Protein AF-A0A094IP51-F1 (afdb_monomer_lite)

Secondary structure (DSSP, 8-state):
-HHHHHHHHHHHHHHHHHHHSHHHHHH---HHHHHHHTHHHHHHHHHHHTT-TT--EEEEETTTTEEEEE-SS-EEEEEEE---SEEE--TT-SEEEEEPPPPEETTEEPPPPEEEEE-HHHHHHHHHHHHHHHH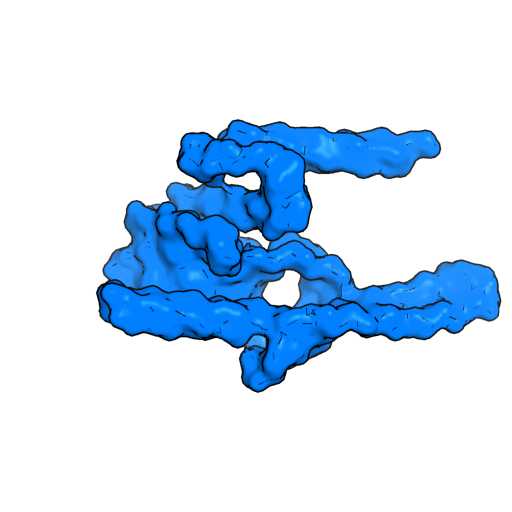----EEEEEE-SS-EE-S--SSEEEHHHHHHHHHHTT--

pLDDT: mean 82.93, std 12.87, range [47.53, 95.69]

Foldseek 3Di:
DVVVCVVVVVLVVLLVCLCVFPVCVPPVDDSVCCVVVVVSQVSVLVRLQVPQPQWPDWDQDPVLCWIFTDGPPATATEHEDAADAEWADDLPDQKIWHWHDWDDDDPDTDDIDIDIDGDSQVSSVVVQVVCCVPPVHHHDAAYEHAYPYHYPDDDPRYDYSVVVSVVSNVVVVD

Structure (mmCIF, N/CA/C/O backbone):
data_AF-A0A094IP51-F1
#
_entry.id   AF-A0A094IP51-F1
#
loop_
_atom_site.group_PDB
_atom_site.id
_atom_site.type_symbol
_atom_site.label_atom_id
_atom_site.label_alt_id
_atom_site.label_comp_id
_atom_site.label_asym_id
_atom_site.label_entity_id
_atom_site.label_seq_id
_atom_site.pdbx_PDB_ins_code
_atom_site.Cartn_x
_atom_site.Cartn_y
_atom_site.Cartn_z
_atom_site.occupancy
_atom_site.B_iso_or_equiv
_atom_site.auth_seq_id
_atom_site.auth_comp_id
_atom_site.auth_asym_id
_atom_site.auth_atom_id
_atom_site.pdbx_PDB_model_num
ATOM 1 N N . MET A 1 1 ? 6.555 15.535 -30.579 1.00 48.97 1 MET A N 1
ATOM 2 C CA . MET A 1 1 ? 5.715 16.584 -29.960 1.00 48.97 1 MET A CA 1
ATOM 3 C C . MET A 1 1 ? 4.466 16.009 -29.280 1.00 48.97 1 MET A C 1
ATOM 5 O O . MET A 1 1 ? 4.300 16.243 -28.094 1.00 48.97 1 MET A O 1
ATOM 9 N N . LEU A 1 2 ? 3.668 15.162 -29.951 1.00 51.09 2 LEU A N 1
ATOM 10 C CA . LEU A 1 2 ? 2.493 14.479 -29.363 1.00 51.09 2 LEU A CA 1
ATOM 11 C C . LEU A 1 2 ? 2.781 13.654 -28.090 1.00 51.09 2 LEU A C 1
ATOM 13 O O . LEU A 1 2 ? 1.987 13.678 -27.159 1.00 51.09 2 LEU A O 1
ATOM 17 N N . GLY A 1 3 ? 3.932 12.974 -28.017 1.00 52.97 3 GLY A N 1
ATOM 18 C CA . GLY A 1 3 ? 4.291 12.133 -26.864 1.00 52.97 3 GLY A CA 1
ATOM 19 C C . GLY A 1 3 ? 4.634 12.886 -25.568 1.00 52.97 3 GLY A C 1
ATOM 20 O O . GLY A 1 3 ? 4.520 12.319 -24.491 1.00 52.97 3 GLY A O 1
ATOM 21 N N . LEU A 1 4 ? 5.058 14.152 -25.652 1.00 53.00 4 LEU A N 1
ATOM 22 C CA . LEU A 1 4 ? 5.331 14.980 -24.467 1.00 53.00 4 LEU A CA 1
ATOM 23 C C . LEU A 1 4 ? 4.028 15.553 -23.902 1.00 53.00 4 LEU A C 1
ATOM 25 O O . LEU A 1 4 ? 3.812 15.500 -22.696 1.00 53.00 4 LEU A O 1
ATOM 29 N N . LEU A 1 5 ? 3.125 16.010 -24.775 1.00 58.72 5 LEU A N 1
ATOM 30 C CA . LEU A 1 5 ? 1.788 16.480 -24.400 1.00 58.72 5 LEU A CA 1
ATOM 31 C C . LEU A 1 5 ? 0.958 15.396 -23.703 1.00 58.72 5 LEU A C 1
ATOM 33 O O . LEU A 1 5 ? 0.283 15.689 -22.723 1.00 58.72 5 LEU A O 1
ATOM 37 N N . THR A 1 6 ? 1.050 14.139 -24.142 1.00 66.44 6 THR A N 1
ATOM 38 C CA . THR A 1 6 ? 0.365 13.026 -23.467 1.00 66.44 6 THR A CA 1
ATOM 39 C C . THR A 1 6 ? 0.959 12.702 -22.097 1.00 66.44 6 THR A C 1
ATOM 41 O O . THR A 1 6 ? 0.202 12.403 -21.177 1.00 66.44 6 THR A O 1
ATOM 44 N N . ILE A 1 7 ? 2.281 12.810 -21.912 1.00 71.62 7 ILE A N 1
ATOM 45 C CA . ILE A 1 7 ? 2.921 12.617 -20.598 1.00 71.62 7 ILE A CA 1
ATOM 46 C C . ILE A 1 7 ? 2.526 13.737 -19.630 1.00 71.62 7 ILE A C 1
ATOM 48 O O . ILE A 1 7 ? 2.102 13.451 -18.512 1.00 71.62 7 ILE A O 1
ATOM 52 N N . PHE A 1 8 ? 2.615 15.002 -20.051 1.00 74.69 8 PHE A N 1
ATOM 53 C CA . PHE A 1 8 ? 2.215 16.133 -19.210 1.00 74.69 8 PHE A CA 1
ATOM 54 C C . PHE A 1 8 ? 0.711 16.140 -18.927 1.00 74.69 8 PHE A C 1
ATOM 56 O O . PHE A 1 8 ? 0.315 16.391 -17.793 1.00 74.69 8 PHE A O 1
ATOM 63 N N . GLY A 1 9 ? -0.120 15.785 -19.911 1.00 76.81 9 GLY A N 1
ATOM 64 C CA . GLY A 1 9 ? -1.559 15.609 -19.715 1.00 76.81 9 GLY A CA 1
ATOM 65 C C . GLY A 1 9 ? -1.880 14.498 -18.714 1.00 76.81 9 GLY A C 1
ATOM 66 O O . GLY A 1 9 ? -2.714 14.687 -17.833 1.00 76.81 9 GLY A O 1
ATOM 67 N N . TYR A 1 10 ? -1.170 13.368 -18.776 1.00 78.69 10 TYR A N 1
ATOM 68 C CA . TYR A 1 10 ? -1.333 12.268 -17.823 1.00 78.69 10 TYR A CA 1
ATOM 69 C C . TYR A 1 10 ? -0.899 12.645 -16.400 1.00 78.69 10 TYR A C 1
ATOM 71 O O . TYR A 1 10 ? -1.602 12.334 -15.437 1.00 78.69 10 TYR A O 1
ATOM 79 N N . LEU A 1 11 ? 0.230 13.346 -16.254 1.00 79.50 11 LEU A N 1
ATOM 80 C CA . LEU A 1 11 ? 0.689 13.854 -14.957 1.00 79.50 11 LEU A CA 1
ATOM 81 C C . LEU A 1 11 ? -0.280 14.897 -14.390 1.00 79.50 11 LEU A C 1
ATOM 83 O O . LEU A 1 11 ? -0.617 14.831 -13.209 1.00 79.50 11 LEU A O 1
ATOM 87 N N . GLY A 1 12 ? -0.783 15.802 -15.233 1.00 82.81 12 GLY A N 1
ATOM 88 C CA . GLY A 1 12 ? -1.810 16.775 -14.864 1.00 82.81 12 GLY A CA 1
ATOM 89 C C . GLY A 1 12 ? -3.105 16.104 -14.406 1.00 82.81 12 GLY A C 1
ATOM 90 O O . GLY A 1 12 ? -3.643 16.463 -13.362 1.00 82.81 12 GLY A O 1
ATOM 91 N N . TYR A 1 13 ? -3.560 15.069 -15.117 1.00 84.69 13 TYR A N 1
ATOM 92 C CA . TYR A 1 13 ? -4.736 14.284 -14.740 1.00 84.69 13 TYR A CA 1
ATOM 93 C C . TYR A 1 13 ? -4.553 13.556 -13.401 1.00 84.69 13 TYR A C 1
ATOM 95 O O . TYR A 1 13 ? -5.404 13.675 -12.520 1.00 84.69 13 TYR A O 1
ATOM 103 N N . LYS A 1 14 ? -3.421 12.863 -13.198 1.00 82.62 14 LYS A N 1
ATOM 104 C CA . LYS A 1 14 ? -3.086 12.245 -11.901 1.00 82.62 14 LYS A CA 1
ATOM 105 C C . LYS A 1 14 ? -3.049 13.277 -10.776 1.00 82.62 14 LYS A C 1
ATOM 107 O O . LYS A 1 14 ? -3.533 13.003 -9.681 1.00 82.62 14 LYS A O 1
ATOM 112 N N . GLY A 1 15 ? -2.515 14.462 -11.056 1.00 85.25 15 GLY A N 1
ATOM 113 C CA . GLY A 1 15 ? -2.481 15.561 -10.104 1.00 85.25 15 GLY A CA 1
ATOM 114 C C . GLY A 1 15 ? -3.862 16.082 -9.729 1.00 85.25 15 GLY A C 1
ATOM 115 O O . GLY A 1 15 ? -4.157 16.248 -8.549 1.00 85.25 15 GLY A O 1
ATOM 116 N N . TYR A 1 16 ? -4.733 16.279 -10.716 1.00 87.19 16 TYR A N 1
ATOM 117 C CA . TYR A 1 16 ? -6.119 16.677 -10.490 1.00 87.19 16 TYR A CA 1
ATOM 118 C C . TYR A 1 16 ? -6.889 15.641 -9.657 1.00 87.19 16 TYR A C 1
ATOM 120 O O . TYR A 1 16 ? -7.541 15.997 -8.671 1.00 87.19 16 TYR A O 1
ATOM 128 N N . LEU A 1 17 ? -6.767 14.353 -9.999 1.00 87.56 17 LEU A N 1
ATOM 129 C CA . LEU A 1 17 ? -7.361 13.268 -9.213 1.00 87.56 17 LEU A CA 1
ATOM 130 C C . LEU A 1 17 ? -6.838 13.261 -7.775 1.00 87.56 17 LEU A C 1
ATOM 132 O O . LEU A 1 17 ? -7.609 13.099 -6.835 1.00 87.56 17 LEU A O 1
ATOM 136 N N . TYR A 1 18 ? -5.538 13.481 -7.589 1.00 91.25 18 TYR A N 1
ATOM 137 C CA . TYR A 1 18 ? -4.947 13.565 -6.261 1.00 91.25 18 TYR A CA 1
ATOM 138 C C . TYR A 1 18 ? -5.517 14.741 -5.452 1.00 91.25 18 TYR A C 1
ATOM 140 O O . TYR A 1 18 ? -5.948 14.539 -4.320 1.00 91.25 18 TYR A O 1
ATOM 148 N N . PHE A 1 19 ? -5.609 15.945 -6.023 1.00 90.12 19 PHE A N 1
ATOM 149 C CA . PHE A 1 19 ? -6.163 17.114 -5.322 1.00 90.12 19 PHE A CA 1
ATOM 150 C C . PHE A 1 19 ? -7.646 16.978 -4.964 1.00 90.12 19 PHE A C 1
ATOM 152 O O . PHE A 1 19 ? -8.098 17.560 -3.978 1.00 90.12 19 PHE A O 1
ATOM 159 N N . THR A 1 20 ? -8.400 16.216 -5.751 1.00 89.31 20 THR A N 1
ATOM 160 C CA . THR A 1 20 ? -9.821 15.941 -5.497 1.00 89.31 20 THR A CA 1
ATOM 161 C C . THR A 1 20 ? -10.047 14.717 -4.603 1.00 89.31 20 THR A C 1
ATOM 163 O O . THR A 1 20 ? -11.176 14.488 -4.170 1.00 89.31 20 THR A O 1
ATOM 166 N N . SER A 1 21 ? -8.989 13.966 -4.275 1.00 91.94 21 SER A N 1
ATOM 167 C CA . SER A 1 21 ? -9.081 12.750 -3.464 1.00 91.94 21 SER A CA 1
ATOM 168 C C . SER A 1 21 ? -9.442 13.032 -2.005 1.00 91.94 21 SER A C 1
ATOM 170 O O . SER A 1 21 ? -9.026 14.037 -1.412 1.00 91.94 21 SER A O 1
ATOM 172 N N . ARG A 1 22 ? -10.159 12.096 -1.373 1.00 91.94 22 ARG A N 1
ATOM 173 C CA . ARG A 1 22 ? -10.430 12.156 0.078 1.00 91.94 22 ARG A CA 1
ATOM 174 C C . ARG A 1 22 ? -9.135 12.003 0.869 1.00 91.94 22 ARG A C 1
ATOM 176 O O . ARG A 1 22 ? -8.982 12.618 1.922 1.00 91.94 22 ARG A O 1
ATOM 183 N N . PHE A 1 23 ? -8.180 11.244 0.336 1.00 93.44 23 PHE A N 1
ATOM 184 C CA . PHE A 1 23 ? -6.836 11.150 0.898 1.00 93.44 23 PHE A CA 1
ATOM 185 C C . PHE A 1 23 ? -6.170 12.523 1.058 1.00 93.44 23 PHE A C 1
ATOM 187 O O . PHE A 1 23 ? -5.660 12.824 2.137 1.00 93.44 23 PHE A O 1
ATOM 194 N N . TYR A 1 24 ? -6.179 13.371 0.023 1.00 92.81 24 TYR A N 1
ATOM 195 C CA . TYR A 1 24 ? -5.574 14.707 0.098 1.00 92.81 24 TYR A CA 1
ATOM 196 C C . TYR A 1 24 ? -6.312 15.613 1.086 1.00 92.81 24 TYR A C 1
ATOM 198 O O . TYR A 1 24 ? -5.683 16.382 1.814 1.00 92.81 24 TYR A O 1
ATOM 206 N N . GLN A 1 25 ? -7.641 15.498 1.166 1.00 90.44 25 GLN A N 1
ATOM 207 C CA . GLN A 1 25 ? -8.434 16.263 2.131 1.00 90.44 25 GLN A CA 1
ATOM 208 C C . GLN A 1 25 ? -7.995 16.007 3.578 1.00 90.44 25 GLN A C 1
ATOM 210 O O . GLN A 1 25 ? -8.003 16.951 4.368 1.00 90.44 25 GLN A O 1
ATOM 215 N N . VAL A 1 26 ? -7.567 14.781 3.895 1.00 91.69 26 VAL A N 1
ATOM 216 C CA . VAL A 1 26 ? -7.091 14.384 5.229 1.00 91.69 26 VAL A CA 1
ATOM 217 C C . VAL A 1 26 ? -5.593 14.637 5.408 1.00 91.69 26 VAL A C 1
ATOM 219 O O . VAL A 1 26 ? -5.183 15.180 6.429 1.00 91.69 26 VAL A O 1
ATOM 222 N N . SER A 1 27 ? -4.763 14.243 4.440 1.00 91.69 27 SER A N 1
ATOM 223 C CA . SER A 1 27 ? -3.303 14.235 4.601 1.00 91.69 27 SER A CA 1
ATOM 224 C C . SER A 1 27 ? -2.640 15.580 4.312 1.00 91.69 27 SER A C 1
ATOM 226 O O . SER A 1 27 ? -1.568 15.851 4.848 1.00 91.69 27 SER A O 1
ATOM 228 N N . LYS A 1 28 ? -3.252 16.410 3.453 1.00 91.62 28 LYS A N 1
ATOM 229 C CA . LYS A 1 28 ? -2.720 17.702 2.980 1.00 91.62 28 LYS A CA 1
ATOM 230 C C . LYS A 1 28 ? -1.284 17.639 2.434 1.00 91.62 28 LYS A C 1
ATOM 232 O O . LYS A 1 28 ? -0.605 18.660 2.373 1.00 91.62 28 LYS A O 1
ATOM 237 N N . ILE A 1 29 ? -0.819 16.462 2.008 1.00 91.38 29 ILE A N 1
ATOM 238 C CA . ILE A 1 29 ? 0.530 16.290 1.454 1.00 91.38 29 ILE A CA 1
ATOM 239 C C . ILE A 1 29 ? 0.611 17.009 0.111 1.00 91.38 29 ILE A C 1
ATOM 241 O O . ILE A 1 29 ? -0.281 16.859 -0.732 1.00 91.38 29 ILE A O 1
ATOM 245 N N . SER A 1 30 ? 1.694 17.759 -0.098 1.00 90.81 30 SER A N 1
ATOM 246 C CA . SER A 1 30 ? 1.920 18.476 -1.348 1.00 90.81 30 SER A CA 1
ATOM 247 C C . SER A 1 30 ? 1.951 17.506 -2.532 1.00 90.81 30 SER A C 1
ATOM 249 O O . SER A 1 30 ? 2.394 16.362 -2.423 1.00 90.81 30 SER A O 1
ATOM 251 N N . ILE A 1 31 ? 1.497 17.958 -3.699 1.00 88.00 31 ILE A N 1
ATOM 252 C CA . ILE A 1 31 ? 1.493 17.108 -4.893 1.00 88.00 31 ILE A CA 1
ATOM 253 C C . ILE A 1 31 ? 2.904 16.654 -5.294 1.00 88.00 31 ILE A C 1
ATOM 255 O O . ILE A 1 31 ? 3.082 15.530 -5.757 1.00 88.00 31 ILE A O 1
ATOM 259 N N . ILE A 1 32 ? 3.915 17.499 -5.071 1.00 87.56 32 ILE A N 1
ATOM 260 C CA . ILE A 1 32 ? 5.318 17.183 -5.357 1.00 87.56 32 ILE A CA 1
ATOM 261 C C . ILE A 1 32 ? 5.778 16.030 -4.460 1.00 87.56 32 ILE A C 1
ATOM 263 O O . ILE A 1 32 ? 6.276 15.023 -4.965 1.00 87.56 32 ILE A O 1
ATOM 267 N N . ASP A 1 33 ? 5.528 16.124 -3.153 1.00 87.25 33 ASP A N 1
ATOM 268 C CA . ASP A 1 33 ? 5.847 15.046 -2.213 1.00 87.25 33 ASP A CA 1
ATOM 269 C C . ASP A 1 33 ? 5.056 13.778 -2.523 1.00 87.25 33 ASP A C 1
ATOM 271 O O . ASP A 1 33 ? 5.579 12.671 -2.370 1.00 87.25 33 ASP A O 1
ATOM 275 N N . ALA A 1 34 ? 3.816 13.923 -2.994 1.00 87.44 34 ALA A N 1
ATOM 276 C CA . ALA A 1 34 ? 2.980 12.799 -3.376 1.00 87.44 34 ALA A CA 1
ATOM 277 C C . ALA A 1 34 ? 3.537 12.038 -4.583 1.00 87.44 34 ALA A C 1
ATOM 279 O O . ALA A 1 34 ? 3.545 10.806 -4.567 1.00 87.44 34 ALA A O 1
ATOM 280 N N . PHE A 1 35 ? 4.058 12.742 -5.590 1.00 84.44 35 PHE A N 1
ATOM 281 C CA . PHE A 1 35 ? 4.753 12.118 -6.717 1.00 84.44 35 PHE A CA 1
ATOM 282 C C . PHE A 1 35 ? 6.078 11.474 -6.292 1.00 84.44 35 PHE A C 1
ATOM 284 O O . PHE A 1 35 ? 6.338 10.332 -6.663 1.00 84.44 35 PHE A O 1
ATOM 291 N N . ILE A 1 36 ? 6.902 12.172 -5.502 1.00 83.75 36 ILE A N 1
ATOM 292 C CA . ILE A 1 36 ? 8.240 11.691 -5.111 1.00 83.75 36 ILE A CA 1
ATOM 293 C C . ILE A 1 36 ? 8.149 10.441 -4.230 1.00 83.75 36 ILE A C 1
ATOM 295 O O . ILE A 1 36 ? 8.918 9.495 -4.404 1.00 83.75 36 ILE A O 1
ATOM 299 N N . ASN A 1 37 ? 7.206 10.422 -3.287 1.00 84.12 37 ASN A N 1
ATOM 300 C CA . ASN A 1 37 ? 7.118 9.362 -2.283 1.00 84.12 37 ASN A CA 1
ATOM 301 C C . ASN A 1 37 ? 6.128 8.245 -2.641 1.00 84.12 37 ASN A C 1
ATOM 303 O O . ASN A 1 37 ? 6.065 7.249 -1.913 1.00 84.12 37 ASN A O 1
ATOM 307 N N . GLY A 1 38 ? 5.401 8.383 -3.756 1.00 81.56 38 GLY A N 1
ATOM 308 C CA . GLY A 1 38 ? 4.419 7.403 -4.228 1.00 81.56 38 GLY A CA 1
ATOM 309 C C . GLY A 1 38 ? 3.064 7.476 -3.516 1.00 81.56 38 GLY A C 1
ATOM 310 O O . GLY A 1 38 ? 2.355 6.475 -3.445 1.00 81.56 38 GLY A O 1
ATOM 311 N N . PHE A 1 39 ? 2.679 8.638 -2.973 1.00 89.50 39 PHE A N 1
ATOM 312 C CA . PHE A 1 39 ? 1.378 8.802 -2.311 1.00 89.50 39 PHE A CA 1
ATOM 313 C C . PHE A 1 39 ? 0.204 8.933 -3.282 1.00 89.50 39 PHE A C 1
ATOM 315 O O . PHE A 1 39 ? -0.934 8.801 -2.849 1.00 89.50 39 PHE A O 1
ATOM 322 N N . ILE A 1 40 ? 0.436 9.151 -4.579 1.00 89.00 40 ILE A N 1
ATOM 323 C CA . ILE A 1 40 ? -0.662 9.202 -5.559 1.00 89.00 40 ILE A CA 1
ATOM 324 C C . ILE A 1 40 ? -1.376 7.851 -5.658 1.00 89.00 40 ILE A C 1
ATOM 326 O O . ILE A 1 40 ? -2.603 7.794 -5.599 1.00 89.00 40 ILE A O 1
ATOM 330 N N . ASP A 1 41 ? -0.624 6.756 -5.746 1.00 87.19 41 ASP A N 1
ATOM 331 C CA . ASP A 1 41 ? -1.195 5.408 -5.767 1.00 87.19 41 ASP A CA 1
ATOM 332 C C . ASP A 1 41 ? -1.876 5.064 -4.441 1.00 87.19 41 ASP A C 1
ATOM 334 O O . ASP A 1 41 ? -2.964 4.489 -4.418 1.00 87.19 41 ASP A O 1
ATOM 338 N N . MET A 1 42 ? -1.275 5.487 -3.328 1.00 91.00 42 MET A N 1
ATOM 339 C CA . MET A 1 42 ? -1.853 5.325 -1.997 1.00 91.00 42 MET A CA 1
ATOM 340 C C . MET A 1 42 ? -3.165 6.106 -1.836 1.00 91.00 42 MET A C 1
ATOM 342 O O . MET A 1 42 ? -4.108 5.581 -1.249 1.00 91.00 42 MET A O 1
ATOM 346 N N . ALA A 1 43 ? -3.254 7.315 -2.397 1.00 92.38 43 ALA A N 1
ATOM 347 C CA . ALA A 1 43 ? -4.473 8.117 -2.422 1.00 92.38 43 ALA A CA 1
ATOM 348 C C . ALA A 1 43 ? -5.586 7.422 -3.209 1.00 92.38 43 ALA A C 1
ATOM 350 O O . ALA A 1 43 ? -6.728 7.366 -2.757 1.00 92.38 43 ALA A O 1
ATOM 351 N N . PHE A 1 44 ? -5.242 6.823 -4.349 1.00 89.25 44 PHE A N 1
ATOM 352 C CA . PHE A 1 44 ? -6.199 6.066 -5.146 1.00 89.25 44 PHE A CA 1
ATOM 353 C C . PHE A 1 44 ? -6.717 4.824 -4.403 1.00 89.25 44 PHE A C 1
ATOM 355 O O . PHE A 1 44 ? -7.923 4.581 -4.378 1.00 89.25 44 PHE A O 1
ATOM 362 N N . VAL A 1 45 ? -5.828 4.073 -3.741 1.00 91.50 45 VAL A N 1
ATOM 363 C CA . VAL A 1 45 ? -6.203 2.918 -2.904 1.00 91.50 45 VAL A CA 1
ATOM 364 C C . VAL A 1 45 ? -7.087 3.348 -1.733 1.00 91.50 45 VAL A C 1
ATOM 366 O O . VAL A 1 45 ? -8.120 2.729 -1.481 1.00 91.50 45 VAL A O 1
ATOM 369 N N . TYR A 1 46 ? -6.717 4.430 -1.045 1.00 93.88 46 TYR A N 1
ATOM 370 C CA . TYR A 1 46 ? -7.483 4.987 0.067 1.00 93.88 46 TYR A CA 1
ATOM 371 C C . TYR A 1 46 ? -8.917 5.321 -0.352 1.00 93.88 46 TYR A C 1
ATOM 373 O O . TYR A 1 46 ? -9.868 4.882 0.294 1.00 93.88 46 TYR A O 1
ATOM 381 N N . ASP A 1 47 ? -9.085 6.054 -1.453 1.00 91.44 47 ASP A N 1
ATOM 382 C CA . ASP A 1 47 ? -10.399 6.480 -1.932 1.00 91.44 47 ASP A CA 1
ATOM 383 C C . ASP A 1 47 ? -11.278 5.287 -2.333 1.00 91.44 47 ASP A C 1
ATOM 385 O O . ASP A 1 47 ? -12.475 5.279 -2.032 1.00 91.44 47 ASP A O 1
ATOM 389 N N . LYS A 1 48 ? -10.686 4.253 -2.948 1.00 90.56 48 LYS A N 1
ATOM 390 C CA . LYS A 1 48 ? -11.380 3.003 -3.291 1.00 90.56 48 LYS A CA 1
ATOM 391 C C . LYS A 1 48 ? -11.825 2.227 -2.059 1.00 90.56 48 LYS A C 1
ATOM 393 O O . LYS A 1 48 ? -12.964 1.782 -2.010 1.00 90.56 48 LYS A O 1
ATOM 398 N N . LEU A 1 49 ? -10.973 2.105 -1.048 1.00 91.75 49 LEU A N 1
ATOM 399 C CA . LEU A 1 49 ? -11.332 1.436 0.204 1.00 91.75 49 LEU A CA 1
ATOM 400 C C . LEU A 1 49 ? -12.381 2.220 0.995 1.00 91.75 49 LEU A C 1
ATOM 402 O O . LEU A 1 49 ? -13.219 1.629 1.668 1.00 91.75 49 LEU A O 1
ATOM 406 N N . LYS A 1 50 ? -12.378 3.554 0.901 1.00 90.69 50 LYS A N 1
ATOM 407 C CA . LYS A 1 50 ? -13.303 4.406 1.657 1.00 90.69 50 LYS A CA 1
ATOM 408 C C . LYS A 1 50 ? -14.760 4.286 1.202 1.00 90.69 50 LYS A C 1
ATOM 410 O O . LYS A 1 50 ? -15.644 4.735 1.925 1.00 90.69 50 LYS A O 1
ATOM 415 N N . VAL A 1 51 ? -15.012 3.733 0.015 1.00 88.00 51 VAL A N 1
ATOM 416 C CA . VAL A 1 51 ? -16.369 3.449 -0.486 1.00 88.00 51 VAL A CA 1
ATOM 417 C C . VAL A 1 51 ? -16.810 2.001 -0.248 1.00 88.00 51 VAL A C 1
ATOM 419 O O . VAL A 1 51 ? -17.940 1.664 -0.582 1.00 88.00 51 VAL A O 1
ATOM 422 N N . VAL A 1 52 ? -15.955 1.151 0.330 1.00 87.62 52 VAL A N 1
ATOM 423 C CA . VAL A 1 52 ? -16.318 -0.229 0.680 1.00 87.62 52 VAL A CA 1
ATOM 424 C C . VAL A 1 52 ? -17.125 -0.220 1.976 1.00 87.62 52 VAL A C 1
ATOM 426 O O . VAL A 1 52 ? -16.656 0.275 3.002 1.00 87.62 52 VAL A O 1
ATOM 429 N N . ASN A 1 53 ? -18.328 -0.799 1.942 1.00 80.94 53 ASN A N 1
ATOM 430 C CA . ASN A 1 53 ? -19.280 -0.773 3.061 1.00 80.94 53 ASN A CA 1
ATOM 431 C C . ASN A 1 53 ? -18.720 -1.390 4.360 1.00 80.94 53 ASN A C 1
ATOM 433 O O . ASN A 1 53 ? -19.122 -0.996 5.453 1.00 80.94 53 ASN A O 1
ATOM 437 N N . GLY A 1 54 ? -17.770 -2.326 4.259 1.00 79.38 54 GLY A N 1
ATOM 438 C CA . GLY A 1 54 ? -17.164 -3.017 5.405 1.00 79.38 54 GLY A CA 1
ATOM 439 C C . GLY A 1 54 ? -16.050 -2.268 6.126 1.00 79.38 54 GLY A C 1
ATOM 440 O O . GLY A 1 54 ? -15.597 -2.711 7.187 1.00 79.38 54 GLY A O 1
ATOM 441 N N . VAL A 1 55 ? -15.594 -1.140 5.584 1.00 90.75 55 VAL A N 1
ATOM 442 C CA . VAL A 1 55 ? -14.469 -0.389 6.142 1.00 90.75 55 VAL A CA 1
ATOM 443 C C . VAL A 1 55 ? -14.965 0.619 7.178 1.00 90.75 55 VAL A C 1
ATOM 445 O O . VAL A 1 55 ? -15.569 1.636 6.845 1.00 90.75 55 VAL A O 1
ATOM 448 N N . LYS A 1 56 ? -14.650 0.372 8.456 1.00 91.38 56 LYS A N 1
ATOM 449 C CA . LYS A 1 56 ? -14.987 1.276 9.570 1.00 91.38 56 LYS A CA 1
ATOM 450 C C . LYS A 1 56 ? -14.089 2.506 9.582 1.00 91.38 56 LYS A C 1
ATOM 452 O O . LYS A 1 56 ? -14.559 3.638 9.683 1.00 91.38 56 LYS A O 1
ATOM 457 N N . SER A 1 57 ? -12.780 2.294 9.486 1.00 92.75 57 SER A N 1
ATOM 458 C CA . SER A 1 57 ? -11.803 3.380 9.480 1.00 92.75 57 SER A CA 1
ATOM 459 C C . SER A 1 57 ? -10.573 3.016 8.662 1.00 92.75 57 SER A C 1
ATOM 461 O O . SER A 1 57 ? -10.258 1.843 8.465 1.00 92.75 57 SER A O 1
ATOM 463 N N . ILE A 1 58 ? -9.878 4.049 8.193 1.00 95.38 58 ILE A N 1
ATOM 464 C CA . ILE A 1 58 ? -8.593 3.919 7.514 1.00 95.38 58 ILE A CA 1
ATOM 465 C C . ILE A 1 58 ? -7.660 4.944 8.144 1.00 95.38 58 ILE A C 1
ATOM 467 O O . ILE A 1 58 ? -7.898 6.145 8.004 1.00 95.38 58 ILE A O 1
ATOM 471 N N . ASP A 1 59 ? -6.622 4.467 8.822 1.00 93.69 59 ASP A N 1
ATOM 472 C CA . ASP A 1 59 ? -5.556 5.305 9.361 1.00 93.69 59 ASP A CA 1
ATOM 473 C C . ASP A 1 59 ? -4.393 5.336 8.358 1.00 93.69 59 ASP A C 1
ATOM 475 O O . ASP A 1 59 ? -4.038 4.319 7.755 1.00 93.69 59 ASP A O 1
ATOM 479 N N . ILE A 1 60 ? -3.810 6.517 8.152 1.00 93.00 60 ILE A N 1
ATOM 480 C CA . ILE A 1 60 ? -2.736 6.735 7.180 1.00 93.00 60 ILE A CA 1
ATOM 481 C C . ILE A 1 60 ? -1.398 6.780 7.926 1.00 93.00 60 ILE A C 1
ATOM 483 O O . ILE A 1 60 ? -1.157 7.701 8.705 1.00 93.00 60 ILE A O 1
ATOM 487 N N . ASP A 1 61 ? -0.501 5.832 7.654 1.00 89.62 61 ASP A N 1
ATOM 488 C CA . ASP A 1 61 ? 0.889 5.893 8.109 1.00 89.62 61 ASP A CA 1
ATOM 489 C C . ASP A 1 61 ? 1.788 6.438 6.995 1.00 89.62 61 ASP A C 1
ATOM 491 O O . ASP A 1 61 ? 2.195 5.731 6.068 1.00 89.62 61 ASP A O 1
ATOM 495 N N . LEU A 1 62 ? 2.127 7.721 7.116 1.00 86.38 62 LEU A N 1
ATOM 496 C CA . LEU A 1 62 ? 2.987 8.421 6.164 1.00 86.38 62 LEU A CA 1
ATOM 497 C C . LEU A 1 62 ? 4.437 7.940 6.199 1.00 86.38 62 LEU A C 1
ATOM 499 O O . LEU A 1 62 ? 5.105 7.963 5.167 1.00 86.38 62 LEU A O 1
ATOM 503 N N . LYS A 1 63 ? 4.931 7.484 7.357 1.00 85.00 63 LYS A N 1
ATOM 504 C CA . LYS A 1 63 ? 6.323 7.032 7.498 1.00 85.00 63 LYS A CA 1
ATOM 505 C C . LYS A 1 63 ? 6.503 5.651 6.883 1.00 85.00 63 LYS A C 1
ATOM 507 O O . LYS A 1 63 ? 7.423 5.444 6.094 1.00 85.00 63 LYS A O 1
ATOM 512 N N . GLY A 1 64 ? 5.610 4.721 7.214 1.00 80.12 64 GLY A N 1
ATOM 513 C CA . GLY A 1 64 ? 5.594 3.380 6.631 1.00 80.12 64 GLY A CA 1
ATOM 514 C C . GLY A 1 64 ? 5.057 3.338 5.200 1.00 80.12 64 GLY A C 1
ATOM 515 O O . GLY A 1 64 ? 5.265 2.346 4.499 1.00 80.12 64 GLY A O 1
ATOM 516 N N . ARG A 1 65 ? 4.404 4.419 4.744 1.00 86.06 65 ARG A N 1
ATOM 517 C CA . ARG A 1 65 ? 3.658 4.478 3.475 1.00 86.06 65 ARG A CA 1
ATOM 518 C C . ARG A 1 65 ? 2.677 3.311 3.387 1.00 86.06 65 ARG A C 1
ATOM 520 O O . ARG A 1 65 ? 2.684 2.542 2.421 1.00 86.06 65 ARG A O 1
ATOM 527 N N . SER A 1 66 ? 1.901 3.164 4.457 1.00 91.81 66 SER A N 1
ATOM 528 C CA . SER A 1 66 ? 0.943 2.082 4.648 1.00 91.81 66 SER A CA 1
ATOM 529 C C . SER A 1 66 ? -0.413 2.618 5.108 1.00 91.81 66 SER A C 1
ATOM 531 O O . SER A 1 66 ? -0.519 3.693 5.704 1.00 91.81 66 SER A O 1
ATOM 533 N N . LEU A 1 67 ? -1.468 1.886 4.774 1.00 94.94 67 LEU A N 1
ATOM 534 C CA . LEU A 1 67 ? -2.828 2.134 5.224 1.00 94.94 67 LEU A CA 1
ATOM 535 C C . LEU A 1 67 ? -3.194 1.073 6.252 1.00 94.94 67 LEU A C 1
ATOM 537 O O . LEU A 1 67 ? -3.097 -0.120 5.973 1.00 94.94 67 LEU A O 1
ATOM 541 N N . LEU A 1 68 ? -3.649 1.501 7.423 1.00 95.06 68 LEU A N 1
ATOM 542 C CA . LEU A 1 68 ? -4.263 0.614 8.399 1.00 95.06 68 LEU A CA 1
ATOM 543 C C . LEU A 1 68 ? -5.776 0.670 8.213 1.00 95.06 68 LEU A C 1
ATOM 545 O O . LEU A 1 68 ? -6.425 1.642 8.596 1.00 95.06 68 LEU A O 1
ATOM 549 N N . VAL A 1 69 ? -6.339 -0.373 7.619 1.00 95.19 69 VAL A N 1
ATOM 550 C CA . VAL A 1 69 ? -7.772 -0.494 7.354 1.00 95.19 69 VAL A CA 1
ATOM 551 C C . VAL A 1 69 ? -8.398 -1.346 8.440 1.00 95.19 69 VAL A C 1
ATOM 553 O O . VAL A 1 69 ? -8.019 -2.499 8.629 1.00 95.19 69 VAL A O 1
ATOM 556 N N . LYS A 1 70 ? -9.379 -0.795 9.144 1.00 93.56 70 LYS A N 1
ATOM 557 C CA . LYS A 1 70 ? -10.140 -1.520 10.161 1.00 93.56 70 LYS A CA 1
ATOM 558 C C . LYS A 1 70 ? -11.505 -1.870 9.597 1.00 93.56 70 LYS A C 1
ATOM 560 O O . LYS A 1 70 ? -12.272 -0.978 9.227 1.00 93.56 70 LYS A O 1
ATOM 565 N N . THR A 1 71 ? -11.809 -3.159 9.544 1.00 90.94 71 THR A N 1
ATOM 566 C CA . THR A 1 71 ? -13.146 -3.658 9.199 1.00 90.94 71 THR A CA 1
ATOM 567 C C . THR A 1 71 ? -13.895 -4.075 10.466 1.00 90.94 71 THR A C 1
ATOM 569 O O . THR A 1 71 ? -13.488 -3.750 11.586 1.00 90.94 71 THR A O 1
ATOM 572 N N . LYS A 1 72 ? -15.029 -4.768 10.323 1.00 84.88 72 LYS A N 1
ATOM 573 C CA . LYS A 1 72 ? -15.743 -5.332 11.473 1.00 84.88 72 LYS A CA 1
ATOM 574 C C . LYS A 1 72 ? -14.943 -6.433 12.174 1.00 84.88 72 LYS A C 1
ATOM 576 O O . LYS A 1 72 ? -14.924 -6.430 13.402 1.00 84.88 72 LYS A O 1
ATOM 581 N N . ASN A 1 73 ? -14.290 -7.297 11.398 1.00 85.81 73 ASN A N 1
ATOM 582 C CA . ASN A 1 73 ? -13.718 -8.558 11.877 1.00 85.81 73 ASN A CA 1
ATOM 583 C C . ASN A 1 73 ? -12.184 -8.575 11.803 1.00 85.81 73 ASN A C 1
ATOM 585 O O . ASN A 1 73 ? -11.528 -9.196 12.634 1.00 85.81 73 ASN A O 1
ATOM 589 N N . VAL A 1 74 ? -11.606 -7.870 10.826 1.00 91.12 74 VAL A N 1
ATOM 590 C CA . VAL A 1 74 ? -10.178 -7.945 10.497 1.00 91.12 74 VAL A CA 1
ATOM 591 C C . VAL A 1 74 ? -9.575 -6.545 10.388 1.00 91.12 74 VAL A C 1
ATOM 593 O O . VAL A 1 74 ? -10.191 -5.621 9.848 1.00 91.12 74 VAL A O 1
ATOM 596 N N . ASN A 1 75 ? -8.344 -6.387 10.874 1.00 94.00 75 ASN A N 1
ATOM 597 C CA . ASN A 1 75 ? -7.527 -5.220 10.559 1.00 94.00 75 ASN A CA 1
ATOM 598 C C . ASN A 1 75 ? -6.529 -5.595 9.467 1.00 94.00 75 ASN A C 1
ATOM 600 O O . ASN A 1 75 ? -5.869 -6.627 9.563 1.00 94.00 75 ASN A O 1
ATOM 604 N N . TYR A 1 76 ? -6.376 -4.743 8.465 1.00 94.56 76 TYR A N 1
ATOM 605 C CA . TYR A 1 76 ? -5.392 -4.897 7.405 1.00 94.56 76 TYR A CA 1
ATOM 606 C C . TYR A 1 76 ? -4.346 -3.806 7.526 1.00 94.56 76 TYR A C 1
ATOM 608 O O . TYR A 1 76 ? -4.683 -2.633 7.656 1.00 94.56 76 TYR A O 1
ATOM 616 N N . SER A 1 77 ? -3.080 -4.183 7.428 1.00 95.69 77 SER A N 1
ATOM 617 C CA . SER A 1 77 ? -2.007 -3.244 7.139 1.00 95.69 77 SER A CA 1
ATOM 618 C C . SER A 1 77 ? -1.640 -3.421 5.674 1.00 95.69 77 SER A C 1
ATOM 620 O O . SER A 1 77 ? -1.210 -4.499 5.262 1.00 95.69 77 SER A O 1
ATOM 622 N N . ILE A 1 78 ? -1.861 -2.376 4.883 1.00 95.31 78 ILE A N 1
ATOM 623 C CA . ILE A 1 78 ? -1.739 -2.397 3.429 1.00 95.31 78 ILE A CA 1
ATOM 624 C C . ILE A 1 78 ? -0.589 -1.493 3.021 1.00 95.31 78 ILE A C 1
ATOM 626 O O . ILE A 1 78 ? -0.656 -0.278 3.204 1.00 95.31 78 ILE A O 1
ATOM 630 N N . ILE A 1 79 ? 0.441 -2.063 2.412 1.00 93.75 79 ILE A N 1
ATOM 631 C CA . ILE A 1 79 ? 1.533 -1.293 1.825 1.00 93.75 79 ILE A CA 1
ATOM 632 C C . ILE A 1 79 ? 1.309 -1.151 0.319 1.00 93.75 79 ILE A C 1
ATOM 634 O O . ILE A 1 79 ? 1.091 -2.134 -0.389 1.00 93.75 79 ILE A O 1
ATOM 638 N N . VAL A 1 80 ? 1.343 0.083 -0.180 1.00 90.44 80 VAL A N 1
ATOM 639 C CA . VAL A 1 80 ? 1.090 0.374 -1.599 1.00 90.44 80 VAL A CA 1
ATOM 640 C C . VAL A 1 80 ? 2.417 0.623 -2.304 1.00 90.44 80 VAL A C 1
ATOM 642 O O . VAL A 1 80 ? 3.259 1.384 -1.810 1.00 90.44 80 VAL A O 1
ATOM 645 N N . ARG A 1 81 ? 2.639 -0.038 -3.443 1.00 87.81 81 ARG A N 1
ATOM 646 C CA . ARG A 1 81 ? 3.853 0.120 -4.248 1.00 87.81 81 ARG A CA 1
ATOM 647 C C . ARG A 1 81 ? 3.532 0.240 -5.731 1.00 87.81 81 ARG A C 1
ATOM 649 O O . ARG A 1 81 ? 2.858 -0.604 -6.316 1.00 87.81 81 ARG A O 1
ATOM 656 N N . ASP A 1 82 ? 4.115 1.262 -6.342 1.00 84.31 82 ASP A N 1
ATOM 657 C CA . ASP A 1 82 ? 4.115 1.430 -7.785 1.00 84.31 82 ASP A CA 1
ATOM 658 C C . ASP A 1 82 ? 5.376 0.785 -8.380 1.00 84.31 82 ASP A C 1
ATOM 660 O O . ASP A 1 82 ? 6.482 1.322 -8.281 1.00 84.31 82 ASP A O 1
ATOM 664 N N . TYR A 1 83 ? 5.224 -0.403 -8.968 1.00 83.25 83 TYR A N 1
ATOM 665 C CA . TYR A 1 83 ? 6.309 -1.113 -9.643 1.00 83.25 83 TYR A CA 1
ATOM 666 C C . TYR A 1 83 ? 5.961 -1.403 -11.098 1.00 83.25 83 TYR A C 1
ATOM 668 O O . TYR A 1 83 ? 5.019 -2.130 -11.403 1.00 83.25 83 TYR A O 1
ATOM 676 N N . SER A 1 84 ? 6.795 -0.901 -12.007 1.00 77.69 84 SER A N 1
ATOM 677 C CA . SER A 1 84 ? 6.681 -1.146 -13.444 1.00 77.69 84 SER A CA 1
ATOM 678 C C . SER A 1 84 ? 7.667 -2.220 -13.912 1.00 77.69 84 SER A C 1
ATOM 680 O O . SER A 1 84 ? 8.879 -2.042 -13.805 1.00 77.69 84 SER A O 1
ATOM 682 N N . GLY A 1 85 ? 7.167 -3.309 -14.503 1.00 77.69 85 GLY A N 1
ATOM 683 C CA . GLY A 1 85 ? 7.991 -4.375 -15.088 1.00 77.69 85 GLY A CA 1
ATOM 684 C C . GLY A 1 85 ? 7.617 -5.774 -14.603 1.00 77.69 85 GLY A C 1
ATOM 685 O O . GLY A 1 85 ? 6.571 -5.981 -14.000 1.00 77.69 85 GLY A O 1
ATOM 686 N N . LYS A 1 86 ? 8.461 -6.766 -14.896 1.00 83.69 86 LYS A N 1
ATOM 687 C CA . LYS A 1 86 ? 8.292 -8.109 -14.328 1.00 83.69 86 LYS A CA 1
ATOM 688 C C . LYS A 1 86 ? 8.901 -8.126 -12.928 1.00 83.69 86 LYS A C 1
ATOM 690 O O . LYS A 1 86 ? 10.051 -7.716 -12.787 1.00 83.69 86 LYS A O 1
ATOM 695 N N . ILE A 1 87 ? 8.169 -8.600 -11.926 1.00 85.25 87 ILE A N 1
ATOM 696 C CA . ILE A 1 87 ? 8.667 -8.705 -10.550 1.00 85.25 87 ILE A CA 1
ATOM 697 C C . ILE A 1 87 ? 9.070 -10.159 -10.294 1.00 85.25 87 ILE A C 1
ATOM 699 O O . ILE A 1 87 ? 8.259 -11.071 -10.433 1.00 85.25 87 ILE A O 1
ATOM 703 N N . GLU A 1 88 ? 10.334 -10.372 -9.938 1.00 86.88 88 GLU A N 1
ATOM 704 C CA . GLU A 1 88 ? 10.892 -11.664 -9.533 1.00 86.88 88 GLU A CA 1
ATOM 705 C C . GLU A 1 88 ? 11.184 -11.635 -8.025 1.00 86.88 88 GLU A C 1
ATOM 707 O O . GLU A 1 88 ? 11.993 -10.832 -7.555 1.00 86.88 88 GLU A O 1
ATOM 712 N N . GLY A 1 89 ? 10.534 -12.509 -7.258 1.00 84.69 89 GLY A N 1
ATOM 713 C CA . GLY A 1 89 ? 10.688 -12.583 -5.805 1.00 84.69 89 GLY A CA 1
ATOM 714 C C . GLY A 1 89 ? 9.742 -13.600 -5.169 1.00 84.69 89 GLY A C 1
ATOM 715 O O . GLY A 1 89 ? 8.898 -14.174 -5.856 1.00 84.69 89 GLY A O 1
ATOM 716 N N . LYS A 1 90 ? 9.898 -13.817 -3.862 1.00 86.88 90 LYS A N 1
ATOM 717 C CA . LYS A 1 90 ? 8.998 -14.610 -3.014 1.00 86.88 90 LYS A CA 1
ATOM 718 C C . LYS A 1 90 ? 8.778 -13.895 -1.678 1.00 86.88 90 LYS A C 1
ATOM 720 O O . LYS A 1 90 ? 9.579 -13.031 -1.314 1.00 86.88 90 LYS A O 1
ATOM 725 N N . LEU A 1 91 ? 7.711 -14.234 -0.953 1.00 86.88 91 LEU A N 1
ATOM 726 C CA . LEU A 1 91 ? 7.356 -13.592 0.324 1.00 86.88 91 LEU A CA 1
ATOM 727 C C . LEU A 1 91 ? 8.450 -13.716 1.394 1.00 86.88 91 LEU A C 1
ATOM 729 O O . LEU A 1 91 ? 8.673 -12.784 2.163 1.00 86.88 91 LEU A O 1
ATOM 733 N N . ASP A 1 92 ? 9.138 -14.852 1.423 1.00 87.94 92 ASP A N 1
ATOM 734 C CA . ASP A 1 92 ? 10.204 -15.204 2.361 1.00 87.94 92 ASP A CA 1
ATOM 735 C C . ASP A 1 92 ? 11.551 -14.544 2.028 1.00 87.94 92 ASP A C 1
ATOM 737 O O . ASP A 1 92 ? 12.440 -14.494 2.874 1.00 87.94 92 ASP A O 1
ATOM 741 N N . TYR A 1 93 ? 11.715 -13.993 0.823 1.00 89.19 93 TYR A N 1
ATOM 742 C CA . TYR A 1 93 ? 12.975 -13.377 0.408 1.00 89.19 93 TYR A CA 1
ATOM 743 C C . TYR A 1 93 ? 13.108 -11.962 0.975 1.00 89.19 93 TYR A C 1
ATOM 745 O O . TYR A 1 93 ? 12.167 -11.178 0.928 1.00 89.19 93 TYR A O 1
ATOM 753 N N . GLU A 1 94 ? 14.308 -11.567 1.403 1.00 91.06 94 GLU A N 1
ATOM 754 C CA . GLU A 1 94 ? 14.540 -10.199 1.904 1.00 91.06 94 GLU A CA 1
ATOM 755 C C . GLU A 1 94 ? 14.411 -9.133 0.796 1.00 91.06 94 GLU A C 1
ATOM 757 O O . GLU A 1 94 ? 14.079 -7.974 1.044 1.00 91.06 94 GLU A O 1
ATOM 762 N N . ASN A 1 95 ? 14.687 -9.513 -0.455 1.00 91.56 95 ASN A N 1
ATOM 763 C CA . ASN A 1 95 ? 14.692 -8.602 -1.595 1.00 91.56 95 ASN A CA 1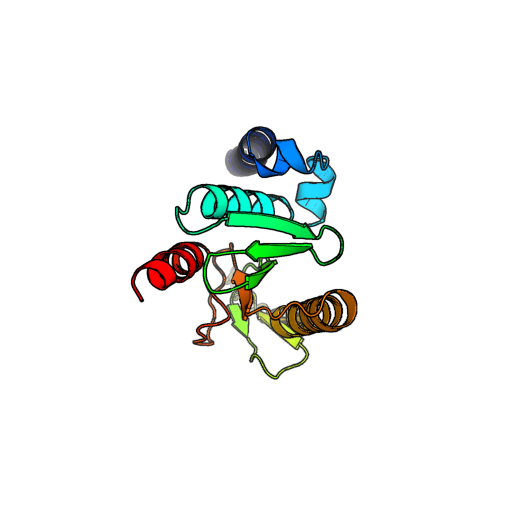
ATOM 764 C C . ASN A 1 95 ? 13.981 -9.215 -2.801 1.00 91.56 95 ASN A C 1
ATOM 766 O O . ASN A 1 95 ? 14.091 -10.416 -3.056 1.00 91.56 95 ASN A O 1
ATOM 770 N N . TRP A 1 96 ? 13.319 -8.358 -3.572 1.00 91.44 96 TRP A N 1
ATOM 771 C CA . TRP A 1 96 ? 12.754 -8.675 -4.882 1.00 91.44 96 TRP A CA 1
ATOM 772 C C . TRP A 1 96 ? 13.551 -7.980 -5.988 1.00 91.44 96 TRP A C 1
ATOM 774 O O . TRP A 1 96 ? 14.411 -7.129 -5.739 1.00 91.44 96 TRP A O 1
ATOM 784 N N . TYR A 1 97 ? 13.263 -8.339 -7.233 1.00 89.75 97 TYR A N 1
ATOM 785 C CA . TYR A 1 97 ? 13.904 -7.766 -8.407 1.00 89.75 97 TYR A CA 1
ATOM 786 C C . TYR A 1 97 ? 12.864 -7.331 -9.428 1.00 89.75 97 TYR A C 1
ATOM 788 O O . TYR A 1 97 ? 12.029 -8.122 -9.856 1.00 89.75 97 TYR A O 1
ATOM 796 N N . ILE A 1 98 ? 12.962 -6.083 -9.876 1.00 87.31 98 ILE A N 1
ATOM 797 C CA . ILE A 1 98 ? 12.213 -5.602 -11.034 1.00 87.31 98 ILE A CA 1
ATOM 798 C C . ILE A 1 98 ? 13.070 -5.834 -12.274 1.00 87.31 98 ILE A C 1
ATOM 800 O O . ILE A 1 98 ? 14.184 -5.316 -12.390 1.00 87.31 98 ILE A O 1
ATOM 804 N N . VAL A 1 99 ? 12.547 -6.612 -13.212 1.00 83.56 99 VAL A N 1
ATOM 805 C CA . VAL A 1 99 ? 13.188 -6.939 -14.482 1.00 83.56 99 VAL A CA 1
ATOM 806 C C . VAL A 1 99 ? 12.512 -6.151 -15.596 1.00 83.56 99 VAL A C 1
ATOM 808 O O . VAL A 1 99 ? 11.336 -6.361 -15.915 1.00 83.56 99 VAL A O 1
ATOM 811 N N . SER A 1 100 ? 13.263 -5.249 -16.227 1.00 71.88 100 SER A N 1
AT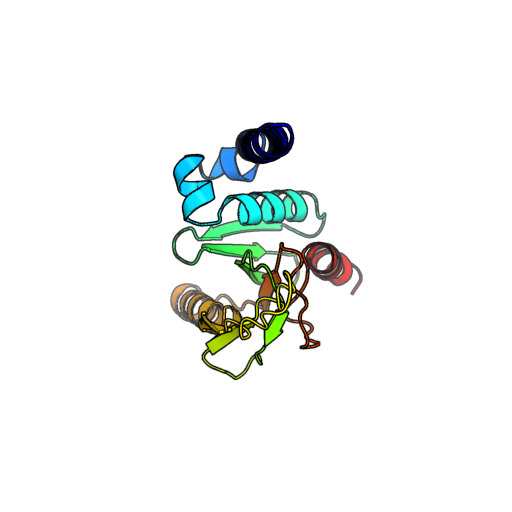OM 812 C CA . SER A 1 100 ? 12.789 -4.544 -17.418 1.00 71.88 100 SER A CA 1
ATOM 813 C C . SER A 1 100 ? 12.964 -5.417 -18.668 1.00 71.88 100 SER A C 1
ATOM 815 O O . SER A 1 100 ? 13.970 -6.114 -18.844 1.00 71.88 100 SER A O 1
ATOM 817 N N . LYS A 1 101 ? 11.951 -5.434 -19.547 1.00 62.62 101 LYS A N 1
ATOM 818 C CA . LYS A 1 101 ? 12.012 -6.195 -20.805 1.00 62.62 101 LYS A CA 1
ATOM 819 C C . LYS A 1 101 ? 13.096 -5.647 -21.742 1.00 62.62 101 LYS A C 1
ATOM 821 O O . LYS A 1 101 ? 13.414 -4.461 -21.747 1.00 62.62 101 LYS A O 1
ATOM 826 N N . LYS A 1 102 ? 13.592 -6.542 -22.601 1.00 55.81 102 LYS A N 1
ATOM 827 C CA . LYS A 1 102 ? 14.514 -6.271 -23.712 1.00 55.81 102 LYS A CA 1
ATOM 828 C C . LYS A 1 102 ? 13.914 -5.215 -24.655 1.00 55.81 102 LYS A C 1
ATOM 830 O O . LYS A 1 102 ? 12.812 -5.421 -25.161 1.00 55.81 102 LYS A O 1
ATOM 835 N N . ARG A 1 103 ? 14.633 -4.129 -24.954 1.00 53.53 103 ARG A N 1
ATOM 836 C CA . ARG A 1 103 ? 14.340 -3.299 -26.137 1.00 53.53 103 ARG A CA 1
ATOM 837 C C . ARG A 1 103 ? 15.091 -3.906 -27.323 1.00 53.53 103 ARG A C 1
ATOM 839 O O . ARG A 1 103 ? 16.313 -3.961 -27.296 1.00 53.53 103 ARG A O 1
ATOM 846 N N . LYS A 1 104 ? 14.376 -4.387 -28.346 1.00 48.91 104 LYS A N 1
ATOM 847 C CA . LYS A 1 104 ? 14.972 -4.645 -29.666 1.00 48.91 104 LYS A CA 1
ATOM 848 C C . LYS A 1 104 ? 14.949 -3.321 -30.432 1.00 48.91 104 LYS A C 1
ATOM 850 O O . LYS A 1 104 ? 13.882 -2.877 -30.840 1.00 48.91 104 LYS A O 1
ATOM 855 N N . LYS A 1 105 ? 16.104 -2.687 -30.613 1.00 48.28 105 LYS A N 1
ATOM 856 C CA . LYS A 1 105 ? 16.326 -1.723 -31.699 1.00 48.28 105 LYS A CA 1
ATOM 857 C C . LYS A 1 105 ? 17.500 -2.253 -32.517 1.00 48.28 105 LYS A C 1
ATOM 859 O O . LYS A 1 105 ? 18.482 -2.670 -31.917 1.00 48.28 105 LYS A O 1
ATOM 864 N N . PHE A 1 106 ? 17.313 -2.315 -33.840 1.00 49.41 106 PHE A N 1
ATOM 865 C CA . PHE A 1 106 ? 18.300 -2.606 -34.893 1.00 49.41 106 PHE A CA 1
ATOM 866 C C . PHE A 1 106 ? 19.603 -3.283 -34.424 1.00 49.41 106 PHE A C 1
ATOM 868 O O . PHE A 1 106 ? 20.501 -2.626 -33.913 1.00 49.41 106 PHE A O 1
ATOM 875 N N . ASN A 1 107 ? 19.688 -4.605 -34.612 1.00 51.59 107 ASN A N 1
ATOM 876 C CA . ASN A 1 107 ? 20.876 -5.457 -34.432 1.00 51.59 107 ASN A CA 1
ATOM 877 C C . ASN A 1 107 ? 21.640 -5.399 -33.092 1.00 51.59 107 ASN A C 1
ATOM 879 O O . ASN A 1 107 ? 22.628 -6.113 -32.944 1.00 51.59 107 ASN A O 1
ATOM 883 N N . GLN A 1 108 ? 21.164 -4.673 -32.076 1.00 52.34 108 GLN A N 1
ATOM 884 C CA . GLN A 1 108 ? 21.745 -4.705 -30.733 1.00 52.34 108 GLN A CA 1
ATOM 885 C C . GLN A 1 108 ? 20.792 -5.328 -29.710 1.00 52.34 108 GLN A C 1
ATOM 887 O O . GLN A 1 108 ? 19.645 -4.921 -29.511 1.00 52.34 108 GLN A O 1
ATOM 892 N N . VAL A 1 109 ? 21.298 -6.354 -29.032 1.00 50.22 109 VAL A N 1
ATOM 893 C CA . VAL A 1 109 ? 20.670 -6.986 -27.875 1.00 50.22 109 VAL A CA 1
ATOM 894 C C . VAL A 1 109 ? 21.220 -6.313 -26.620 1.00 50.22 109 VAL A C 1
ATOM 896 O O . VAL A 1 109 ? 22.310 -6.642 -26.171 1.00 50.22 109 VAL A O 1
ATOM 899 N N . THR A 1 110 ? 20.472 -5.385 -26.022 1.00 52.97 110 THR A N 1
ATOM 900 C CA . THR A 1 110 ? 20.824 -4.847 -24.696 1.00 52.97 110 THR A CA 1
ATOM 901 C C . THR A 1 110 ? 20.262 -5.760 -23.599 1.00 52.97 110 THR A C 1
ATOM 903 O O . THR A 1 110 ? 19.094 -6.164 -23.647 1.00 52.97 110 THR A O 1
ATOM 906 N N . TYR A 1 111 ? 21.108 -6.131 -22.635 1.00 52.31 111 TYR A N 1
ATOM 907 C CA . TYR A 1 111 ? 20.809 -7.090 -21.567 1.00 52.31 111 TYR A CA 1
ATOM 908 C C . TYR A 1 111 ? 19.704 -6.607 -20.603 1.00 52.31 111 TYR A C 1
ATOM 910 O O . TYR A 1 111 ? 19.492 -5.410 -20.413 1.00 52.31 111 TYR A O 1
ATOM 918 N N . LYS A 1 112 ? 18.987 -7.567 -19.994 1.00 64.69 112 LYS A N 1
ATOM 919 C CA . LYS A 1 112 ? 17.922 -7.350 -18.995 1.00 64.69 112 LYS A CA 1
ATOM 920 C C . LYS A 1 112 ? 18.480 -6.572 -17.794 1.00 64.69 112 LYS A C 1
ATOM 922 O O . LYS A 1 112 ? 19.319 -7.105 -17.072 1.00 64.69 112 LYS A O 1
ATOM 927 N N . LYS A 1 113 ? 17.996 -5.354 -17.528 1.00 73.12 113 LYS A N 1
ATOM 928 C CA . LYS A 1 113 ? 18.328 -4.645 -16.282 1.00 73.12 113 LYS A CA 1
ATOM 929 C C . LYS A 1 113 ? 17.483 -5.240 -15.154 1.00 73.12 113 LYS A C 1
ATOM 931 O O . LYS A 1 113 ? 16.254 -5.204 -15.228 1.00 73.12 113 LYS A O 1
ATOM 936 N N . LYS A 1 114 ? 18.141 -5.797 -14.133 1.00 85.69 114 LYS A N 1
ATOM 937 C CA . LYS A 1 114 ? 17.509 -6.188 -12.867 1.00 85.69 114 LYS A CA 1
ATOM 938 C C . LYS A 1 114 ? 17.766 -5.093 -11.841 1.00 85.69 114 LYS A C 1
ATOM 940 O O . LYS A 1 114 ? 18.917 -4.782 -11.551 1.00 85.69 114 LYS A O 1
ATOM 945 N N . VAL A 1 115 ? 16.705 -4.499 -11.312 1.00 88.12 115 VAL A N 1
ATOM 946 C CA . VAL A 1 115 ? 16.787 -3.519 -10.226 1.00 88.12 115 VAL A CA 1
ATOM 947 C C . VAL A 1 115 ? 16.387 -4.222 -8.941 1.00 88.12 115 VAL A C 1
ATOM 949 O O . VAL A 1 115 ? 15.264 -4.709 -8.831 1.00 88.12 115 VAL A O 1
ATOM 952 N N . LYS A 1 116 ? 17.318 -4.298 -7.990 1.00 91.62 116 LYS A N 1
ATOM 953 C CA . LYS A 1 116 ? 17.05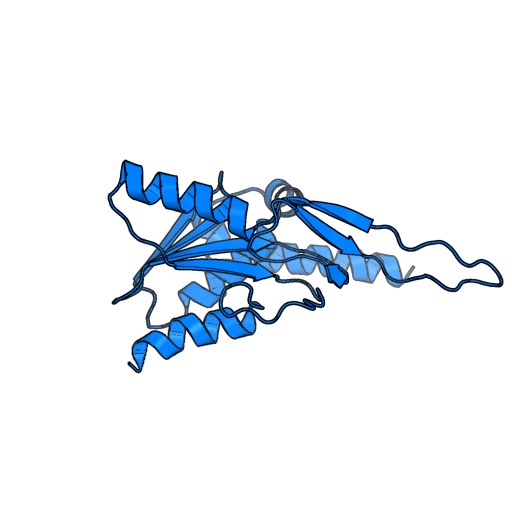2 -4.834 -6.656 1.00 91.62 116 LYS A CA 1
ATOM 954 C C . LYS A 1 116 ? 16.163 -3.855 -5.893 1.00 91.62 116 LYS A C 1
ATOM 956 O O . LYS A 1 116 ? 16.479 -2.670 -5.820 1.00 91.62 116 LYS A O 1
ATOM 961 N N . ILE A 1 117 ? 15.088 -4.366 -5.313 1.00 91.06 117 ILE A N 1
ATOM 962 C CA . ILE A 1 117 ? 14.191 -3.635 -4.419 1.00 91.06 117 ILE A CA 1
ATOM 963 C C . ILE A 1 117 ? 14.041 -4.422 -3.115 1.00 91.06 117 ILE A C 1
ATOM 965 O O . ILE A 1 117 ? 14.164 -5.649 -3.096 1.00 91.06 117 ILE A O 1
ATOM 969 N N . LYS A 1 118 ? 13.785 -3.718 -2.015 1.00 91.56 118 LYS A N 1
ATOM 970 C CA . LYS A 1 118 ? 13.412 -4.368 -0.757 1.00 91.56 118 LYS A CA 1
ATOM 971 C C . LYS A 1 118 ? 12.055 -5.058 -0.921 1.00 91.56 118 LYS A C 1
ATOM 973 O O . LYS A 1 118 ? 11.224 -4.603 -1.708 1.00 91.56 118 LYS A O 1
ATOM 978 N N . ASN A 1 119 ? 11.857 -6.177 -0.227 1.00 92.12 119 ASN A N 1
ATOM 979 C CA . ASN A 1 119 ? 10.584 -6.886 -0.267 1.00 92.12 119 ASN A CA 1
ATOM 980 C C . ASN A 1 119 ? 9.518 -6.077 0.506 1.00 92.12 119 ASN A C 1
ATOM 982 O O . ASN A 1 119 ? 9.625 -5.961 1.731 1.00 92.12 119 ASN A O 1
ATOM 986 N N . PRO A 1 120 ? 8.472 -5.558 -0.164 1.00 91.62 120 PRO A N 1
ATOM 987 C CA . PRO A 1 120 ? 7.442 -4.760 0.495 1.00 91.62 120 PRO A CA 1
ATOM 988 C C . PRO A 1 120 ? 6.646 -5.555 1.535 1.00 91.62 120 PRO A C 1
ATOM 990 O O . PRO A 1 120 ? 6.202 -4.979 2.523 1.00 91.62 120 PRO A O 1
ATOM 993 N N . TYR A 1 121 ? 6.511 -6.873 1.371 1.00 93.19 121 TYR A N 1
ATOM 994 C CA . TYR A 1 121 ? 5.854 -7.730 2.355 1.00 93.19 121 TYR A CA 1
ATOM 995 C C . TYR A 1 121 ? 6.640 -7.759 3.673 1.00 93.19 121 TYR A C 1
ATOM 997 O O . TYR A 1 121 ? 6.060 -7.549 4.738 1.00 93.19 121 TYR A O 1
ATOM 1005 N N . LYS A 1 122 ? 7.970 -7.923 3.600 1.00 93.12 122 LYS A N 1
ATOM 1006 C CA . LYS A 1 122 ? 8.876 -7.867 4.763 1.00 93.12 122 LYS A CA 1
ATOM 1007 C C . LYS A 1 122 ? 8.984 -6.471 5.368 1.00 93.12 122 LYS A C 1
ATOM 1009 O O . LYS A 1 122 ? 9.111 -6.334 6.582 1.00 93.12 122 LYS A O 1
ATOM 1014 N N . GLU A 1 123 ? 8.923 -5.424 4.547 1.00 92.94 123 GLU A N 1
ATOM 1015 C CA . GLU A 1 123 ? 8.811 -4.050 5.052 1.00 92.94 123 GLU A CA 1
ATOM 1016 C C . GLU A 1 123 ? 7.548 -3.878 5.898 1.00 92.94 123 GLU A C 1
ATOM 1018 O O . GLU A 1 123 ? 7.612 -3.310 6.988 1.00 92.94 123 GLU A O 1
ATOM 1023 N N . ASN A 1 124 ? 6.420 -4.405 5.423 1.00 94.44 124 ASN A N 1
ATOM 1024 C CA . ASN A 1 124 ? 5.147 -4.266 6.111 1.00 94.44 124 ASN A CA 1
ATOM 1025 C C . ASN A 1 124 ? 5.037 -5.158 7.357 1.00 94.44 124 ASN A C 1
ATOM 1027 O O . ASN A 1 124 ? 4.459 -4.730 8.351 1.00 94.44 124 ASN A O 1
ATOM 1031 N N . GLU A 1 125 ? 5.663 -6.344 7.372 1.00 93.88 125 GLU A N 1
ATOM 1032 C CA . GLU A 1 125 ? 5.776 -7.168 8.591 1.00 93.88 125 GLU A CA 1
ATOM 1033 C C . GLU A 1 125 ? 6.369 -6.359 9.753 1.00 93.88 125 GLU A C 1
ATOM 1035 O O . GLU A 1 125 ? 5.828 -6.379 10.856 1.00 93.88 125 GLU A O 1
ATOM 1040 N N . LYS A 1 126 ? 7.416 -5.563 9.497 1.00 92.94 126 LYS A N 1
ATOM 1041 C CA . LYS A 1 126 ? 8.044 -4.712 10.524 1.00 92.94 126 LYS A CA 1
ATOM 1042 C C . LYS A 1 126 ? 7.093 -3.630 11.044 1.00 92.94 126 LYS A C 1
ATOM 1044 O O . LYS A 1 126 ? 7.112 -3.318 12.235 1.00 92.94 126 LYS A O 1
ATOM 1049 N N . ILE A 1 127 ? 6.245 -3.073 10.175 1.00 92.06 127 ILE A N 1
ATOM 1050 C CA . ILE A 1 127 ? 5.206 -2.106 10.566 1.00 92.06 127 ILE A CA 1
ATOM 1051 C C . ILE A 1 127 ? 4.175 -2.796 11.468 1.00 92.06 127 ILE A C 1
ATOM 1053 O O . ILE A 1 127 ? 3.864 -2.292 12.549 1.00 92.06 127 ILE A O 1
ATOM 1057 N N . ILE A 1 128 ? 3.696 -3.976 11.070 1.00 94.19 128 ILE A N 1
ATOM 1058 C CA . ILE A 1 128 ? 2.709 -4.767 11.818 1.00 94.19 128 ILE A CA 1
ATOM 1059 C C . ILE A 1 128 ? 3.254 -5.194 13.181 1.00 94.19 128 ILE A C 1
ATOM 1061 O O . ILE A 1 128 ? 2.551 -5.078 14.184 1.00 94.19 128 ILE A O 1
ATOM 1065 N N . GLU A 1 129 ? 4.508 -5.634 13.256 1.00 94.06 129 GLU A N 1
ATOM 1066 C CA . GLU A 1 129 ? 5.167 -5.937 14.527 1.00 94.06 129 GLU A CA 1
ATOM 1067 C C . GLU A 1 129 ? 5.209 -4.715 15.448 1.00 94.06 129 GLU A C 1
ATOM 1069 O O . GLU A 1 129 ? 4.948 -4.835 16.648 1.00 94.06 129 GLU A O 1
ATOM 1074 N N . GLY A 1 130 ? 5.492 -3.533 14.895 1.00 90.75 130 GLY A N 1
ATOM 1075 C CA . GLY A 1 130 ? 5.434 -2.268 15.625 1.00 90.75 130 GLY A CA 1
ATOM 1076 C C . GLY A 1 130 ? 4.030 -1.959 16.150 1.00 90.75 130 GLY A C 1
ATOM 1077 O O . GLY A 1 130 ? 3.875 -1.626 17.326 1.00 90.75 130 GLY A O 1
ATOM 1078 N N . LEU A 1 131 ? 2.999 -2.125 15.316 1.00 90.06 131 LEU A N 1
ATOM 1079 C CA . LEU A 1 131 ? 1.594 -1.928 15.700 1.00 90.06 131 LEU A CA 1
ATOM 1080 C C . LEU A 1 131 ? 1.154 -2.909 16.794 1.00 90.06 131 LEU A C 1
ATOM 1082 O O . LEU A 1 131 ? 0.493 -2.502 17.754 1.00 90.06 131 LEU A O 1
ATOM 1086 N N . LYS A 1 132 ? 1.573 -4.174 16.696 1.00 93.00 132 LYS A N 1
ATOM 1087 C CA . LYS A 1 132 ? 1.295 -5.204 17.700 1.00 93.00 132 LYS A CA 1
ATOM 1088 C C . LYS A 1 132 ? 1.966 -4.879 19.032 1.00 93.00 132 LYS A C 1
ATOM 1090 O O . LYS A 1 132 ? 1.312 -4.945 20.066 1.00 93.00 132 LYS A O 1
ATOM 1095 N N . LYS A 1 133 ? 3.244 -4.488 19.018 1.00 92.69 133 LYS A N 1
ATOM 1096 C CA . LYS A 1 133 ? 3.988 -4.125 20.238 1.00 92.69 133 LYS A CA 1
ATOM 1097 C C . LYS A 1 133 ? 3.426 -2.877 20.914 1.00 92.69 133 LYS A C 1
ATOM 1099 O O . LYS A 1 133 ? 3.362 -2.832 22.135 1.00 92.69 133 LYS A O 1
ATOM 1104 N N . LYS A 1 134 ? 3.030 -1.870 20.132 1.00 89.31 134 LYS A N 1
ATOM 1105 C CA . LYS A 1 134 ? 2.577 -0.579 20.663 1.00 89.31 134 LYS A CA 1
ATOM 1106 C C . LYS A 1 134 ? 1.128 -0.616 21.153 1.00 89.31 134 LYS A C 1
ATOM 1108 O O . LYS A 1 134 ? 0.828 -0.056 22.200 1.00 89.31 134 LYS A O 1
ATOM 1113 N N . ASN A 1 135 ? 0.243 -1.256 20.386 1.00 87.56 135 ASN A N 1
ATOM 1114 C CA . ASN A 1 135 ? -1.206 -1.132 20.561 1.00 87.56 135 ASN A CA 1
ATOM 1115 C C . ASN A 1 135 ? -1.922 -2.489 20.702 1.00 87.56 135 ASN A C 1
ATOM 1117 O O . ASN A 1 135 ? -3.149 -2.523 20.703 1.00 87.56 135 ASN A O 1
ATOM 1121 N N . GLY A 1 136 ? -1.195 -3.613 20.734 1.00 88.31 136 GLY A N 1
ATOM 1122 C CA . GLY A 1 136 ? -1.786 -4.959 20.744 1.00 88.31 136 GLY A CA 1
ATOM 1123 C C . GLY A 1 136 ? -2.517 -5.336 19.449 1.00 88.31 136 GLY A C 1
ATOM 1124 O O . GLY A 1 136 ? -3.206 -6.352 19.400 1.00 88.31 136 GLY A O 1
ATOM 1125 N N . LEU A 1 137 ? -2.394 -4.523 18.396 1.00 89.00 137 LEU A N 1
ATOM 1126 C CA . LEU A 1 137 ? -3.239 -4.630 17.216 1.00 89.00 137 LEU A CA 1
ATOM 1127 C C . LEU A 1 137 ? -2.696 -5.688 16.246 1.00 89.00 137 LEU A C 1
ATOM 1129 O O . LEU A 1 137 ? -1.576 -5.581 15.749 1.00 89.00 137 LEU A O 1
ATOM 1133 N N . VAL A 1 138 ? -3.509 -6.709 15.969 1.00 92.75 138 VAL A N 1
ATOM 1134 C CA . VAL A 1 138 ? -3.193 -7.774 15.008 1.00 92.75 138 VAL A CA 1
ATOM 1135 C C . VAL A 1 138 ? -3.716 -7.371 13.634 1.00 92.75 138 VAL A C 1
ATOM 1137 O O . VAL A 1 138 ? -4.901 -7.064 13.493 1.00 92.75 138 VAL A O 1
ATOM 1140 N N . CYS A 1 139 ? -2.824 -7.361 12.641 1.00 92.88 139 CYS A N 1
ATOM 1141 C CA . CYS A 1 139 ? -3.144 -7.036 11.255 1.00 92.88 139 CYS A CA 1
ATOM 1142 C C . CYS A 1 139 ? -2.847 -8.204 10.324 1.00 92.88 139 CYS A C 1
ATOM 1144 O O . CYS A 1 139 ? -1.815 -8.863 10.454 1.00 92.88 139 CYS A O 1
ATOM 1146 N N . VAL A 1 140 ? -3.682 -8.351 9.305 1.00 94.12 140 VAL A N 1
ATOM 1147 C CA . VAL A 1 140 ? -3.340 -9.055 8.076 1.00 94.12 140 VAL A CA 1
ATOM 1148 C C . VAL A 1 140 ? -2.404 -8.181 7.236 1.00 94.12 140 VAL A C 1
ATOM 1150 O O . VAL A 1 140 ? -2.661 -6.993 7.041 1.00 94.12 140 VAL A O 1
ATOM 1153 N N . ASN A 1 141 ? -1.312 -8.771 6.747 1.00 95.25 141 ASN A N 1
ATOM 1154 C CA . ASN A 1 141 ? -0.344 -8.108 5.876 1.00 95.25 141 ASN A CA 1
ATOM 1155 C C . ASN A 1 141 ? -0.787 -8.202 4.412 1.00 95.25 141 ASN A C 1
ATOM 1157 O O . ASN A 1 141 ? -0.893 -9.311 3.887 1.00 95.25 141 ASN A O 1
ATOM 1161 N N . LEU A 1 142 ? -1.005 -7.059 3.759 1.00 94.12 142 LEU A N 1
ATOM 1162 C CA . LEU A 1 142 ? -1.279 -6.986 2.325 1.00 94.12 142 LEU A CA 1
ATOM 1163 C C . LEU A 1 142 ? -0.306 -6.037 1.621 1.00 94.12 142 LEU A C 1
ATOM 1165 O O . LEU A 1 142 ? -0.026 -4.930 2.085 1.00 94.12 142 LEU A O 1
ATOM 1169 N N . VAL A 1 143 ? 0.163 -6.458 0.453 1.00 92.69 143 VAL A N 1
ATOM 1170 C CA . VAL A 1 143 ? 0.938 -5.647 -0.485 1.00 92.69 143 VAL A CA 1
ATOM 1171 C C . VAL A 1 143 ? 0.078 -5.395 -1.709 1.00 92.69 143 VAL A C 1
ATOM 1173 O O . VAL A 1 143 ? -0.390 -6.338 -2.340 1.00 92.69 143 VAL A O 1
ATOM 1176 N N . VAL A 1 144 ? -0.086 -4.129 -2.076 1.00 90.94 144 VAL A N 1
ATOM 1177 C CA . VAL A 1 144 ? -0.851 -3.733 -3.259 1.00 90.94 144 VAL A CA 1
ATOM 1178 C C . VAL A 1 144 ? 0.092 -3.170 -4.305 1.00 90.94 144 VAL A C 1
ATOM 1180 O O . VAL A 1 144 ? 0.782 -2.176 -4.057 1.00 90.94 144 VAL A O 1
ATOM 1183 N N . ILE A 1 145 ? 0.098 -3.793 -5.484 1.00 87.25 145 ILE A N 1
ATOM 1184 C CA . ILE A 1 145 ? 0.862 -3.327 -6.645 1.00 87.25 145 ILE A CA 1
ATOM 1185 C C . ILE A 1 145 ? -0.087 -2.634 -7.628 1.00 87.25 145 ILE A C 1
ATOM 1187 O O . ILE A 1 145 ? -0.966 -3.273 -8.211 1.00 87.25 145 ILE A O 1
ATOM 1191 N N . THR A 1 146 ? 0.081 -1.322 -7.813 1.00 81.00 146 THR A N 1
ATOM 1192 C CA . THR A 1 146 ? -0.856 -0.492 -8.600 1.00 81.00 146 THR A CA 1
ATOM 1193 C C . THR A 1 146 ? -0.498 -0.358 -10.080 1.00 81.00 146 THR A C 1
ATOM 1195 O O . THR A 1 146 ? -1.368 -0.064 -10.898 1.00 81.00 146 THR A O 1
ATOM 1198 N N . SER A 1 147 ? 0.758 -0.606 -10.453 1.00 74.44 147 SER A N 1
ATOM 1199 C CA . SER A 1 147 ? 1.211 -0.585 -11.850 1.00 74.44 147 SER A CA 1
ATOM 1200 C C . SER A 1 147 ? 0.922 -1.887 -12.604 1.00 74.44 147 SER A C 1
ATOM 1202 O O . SER A 1 147 ? 0.568 -2.906 -12.016 1.00 74.44 147 SER A O 1
ATOM 1204 N N . PHE A 1 148 ? 1.195 -1.888 -13.916 1.00 60.16 148 PHE A N 1
ATOM 1205 C CA . PHE A 1 148 ? 1.193 -3.070 -14.799 1.00 60.16 148 PHE A CA 1
ATOM 1206 C C . PHE A 1 148 ? 2.340 -4.061 -14.510 1.00 60.16 148 PHE A C 1
ATOM 1208 O O . PHE A 1 148 ? 2.952 -4.621 -15.429 1.00 60.16 148 PHE A O 1
ATOM 1215 N N . GLY A 1 149 ? 2.687 -4.241 -13.239 1.00 61.09 149 GLY A N 1
ATOM 1216 C CA . GLY A 1 149 ? 3.643 -5.242 -12.811 1.00 61.09 149 GLY A CA 1
ATOM 1217 C C . GLY A 1 149 ? 3.109 -6.630 -13.144 1.00 61.09 149 GLY A C 1
ATOM 1218 O O . GLY A 1 149 ? 1.990 -6.959 -12.772 1.00 61.09 149 GLY A O 1
ATOM 1219 N N . LYS A 1 150 ? 3.893 -7.458 -13.841 1.00 64.62 150 LYS A N 1
ATOM 1220 C CA . LYS A 1 150 ? 3.589 -8.894 -13.908 1.00 64.62 150 LYS A CA 1
ATOM 1221 C C . LYS A 1 150 ? 4.226 -9.560 -12.699 1.00 64.62 150 LYS A C 1
ATOM 1223 O O . LYS A 1 150 ? 5.457 -9.636 -12.629 1.00 64.62 150 LYS A O 1
ATOM 1228 N N . LEU A 1 151 ? 3.385 -9.983 -11.763 1.00 68.31 151 LEU A N 1
ATOM 1229 C CA . LEU A 1 151 ? 3.765 -10.827 -10.640 1.00 68.31 151 LEU A CA 1
ATOM 1230 C C . LEU A 1 151 ? 3.786 -12.275 -11.135 1.00 68.31 151 LEU A C 1
ATOM 1232 O O . LEU A 1 151 ? 2.754 -12.822 -11.502 1.00 68.31 151 LEU A O 1
ATOM 1236 N N . ASP A 1 152 ? 4.968 -12.889 -11.172 1.00 66.69 152 ASP A N 1
ATOM 1237 C CA . ASP A 1 152 ? 5.078 -14.334 -11.432 1.00 66.69 152 ASP A CA 1
ATOM 1238 C C . ASP A 1 152 ? 4.716 -15.162 -10.183 1.00 66.69 152 ASP A C 1
ATOM 1240 O O . ASP A 1 152 ? 4.574 -16.379 -10.270 1.00 66.69 152 ASP A O 1
ATOM 1244 N N . MET A 1 153 ? 4.582 -14.517 -9.018 1.00 71.31 153 MET A N 1
ATOM 1245 C CA . MET A 1 153 ? 4.154 -15.168 -7.783 1.00 71.31 153 MET A CA 1
ATOM 1246 C C . MET A 1 153 ? 2.626 -15.149 -7.678 1.00 71.31 153 MET A C 1
ATOM 1248 O O . MET A 1 153 ? 2.017 -14.088 -7.776 1.00 71.31 153 MET A O 1
ATOM 1252 N N . GLN A 1 154 ? 2.019 -16.311 -7.441 1.00 70.50 154 GLN A N 1
ATOM 1253 C CA . GLN A 1 154 ? 0.640 -16.391 -6.962 1.00 70.50 154 GLN A CA 1
ATOM 1254 C C . GLN A 1 154 ? 0.658 -16.249 -5.436 1.00 70.50 154 GLN A C 1
ATOM 1256 O O . GLN A 1 154 ? 1.310 -17.037 -4.750 1.00 70.50 154 GLN A O 1
ATOM 1261 N N . SER A 1 155 ? -0.006 -15.223 -4.903 1.00 78.56 155 SER A N 1
ATOM 1262 C CA . SER A 1 155 ? -0.168 -15.026 -3.461 1.00 78.56 155 SER A CA 1
ATOM 1263 C C . SER A 1 155 ? -1.475 -14.297 -3.165 1.00 78.56 155 SER A C 1
ATOM 1265 O O . SER A 1 155 ? -1.806 -13.324 -3.828 1.00 78.56 155 SER A O 1
ATOM 1267 N N . ASP A 1 156 ? -2.165 -14.732 -2.115 1.00 82.38 156 ASP A N 1
ATOM 1268 C CA . ASP A 1 156 ? -3.307 -14.058 -1.483 1.00 82.38 156 ASP A CA 1
ATOM 1269 C C . ASP A 1 156 ? -2.908 -12.774 -0.725 1.00 82.38 156 ASP A C 1
ATOM 1271 O O . ASP A 1 156 ? -3.764 -12.005 -0.293 1.00 82.38 156 ASP A O 1
ATOM 1275 N N . ARG A 1 157 ? -1.602 -12.535 -0.534 1.00 88.88 157 ARG A N 1
ATOM 1276 C CA . ARG A 1 157 ? -1.059 -11.379 0.200 1.00 88.88 157 ARG A CA 1
ATOM 1277 C C . ARG A 1 157 ? -0.511 -10.276 -0.689 1.00 88.88 157 ARG A C 1
ATOM 1279 O O . ARG A 1 157 ? -0.325 -9.158 -0.210 1.00 88.88 157 ARG A O 1
ATOM 1286 N N . VAL A 1 158 ? -0.196 -10.581 -1.944 1.00 88.56 158 VAL A N 1
ATOM 1287 C CA . VAL A 1 158 ? 0.360 -9.621 -2.903 1.00 88.56 158 VAL A CA 1
ATOM 1288 C C . VAL A 1 158 ? -0.617 -9.518 -4.048 1.00 88.56 158 VAL A C 1
ATOM 1290 O O . VAL A 1 158 ? -0.673 -10.398 -4.899 1.00 88.56 158 VAL A O 1
ATOM 1293 N N . VAL A 1 159 ? -1.388 -8.443 -4.037 1.00 87.50 159 VAL A N 1
ATOM 1294 C CA . VAL A 1 159 ? -2.596 -8.335 -4.842 1.00 87.50 159 VAL A CA 1
ATOM 1295 C C . VAL A 1 159 ? -2.539 -7.108 -5.729 1.00 87.50 159 VAL A C 1
ATOM 1297 O O . VAL A 1 159 ? -1.855 -6.112 -5.446 1.00 87.50 159 VAL A O 1
ATOM 1300 N N . HIS A 1 160 ? -3.278 -7.168 -6.823 1.00 84.81 160 HIS A N 1
ATOM 1301 C CA . HIS A 1 160 ? -3.589 -5.981 -7.593 1.00 84.81 160 HIS A CA 1
ATOM 1302 C C . HIS A 1 160 ? -4.683 -5.166 -6.905 1.00 84.81 160 HIS A C 1
ATOM 1304 O O . HIS A 1 160 ? -5.445 -5.643 -6.067 1.00 84.81 160 HIS A O 1
ATOM 1310 N N . LEU A 1 161 ? -4.773 -3.892 -7.277 1.00 81.56 161 LEU A N 1
ATOM 1311 C CA . LEU A 1 161 ? -5.736 -2.982 -6.668 1.00 81.56 161 LEU A CA 1
ATOM 1312 C C . LEU A 1 161 ? -7.195 -3.454 -6.786 1.00 81.56 161 LEU A C 1
ATOM 1314 O O . LEU A 1 161 ? -7.980 -3.231 -5.871 1.00 81.56 161 LEU A O 1
ATOM 1318 N N . TYR A 1 162 ? -7.572 -4.063 -7.910 1.00 79.75 162 TYR A N 1
ATOM 1319 C CA . TYR A 1 162 ? -8.948 -4.524 -8.113 1.00 79.75 162 TYR A CA 1
ATOM 1320 C C . TYR A 1 162 ? -9.288 -5.696 -7.183 1.00 79.75 162 TYR A C 1
ATOM 1322 O O . TYR A 1 162 ? -10.340 -5.689 -6.554 1.00 79.75 162 TYR A O 1
ATOM 1330 N N . GLU A 1 163 ? -8.343 -6.621 -7.009 1.00 85.44 163 GLU A N 1
ATOM 1331 C CA . GLU A 1 163 ? -8.455 -7.760 -6.091 1.00 85.44 163 GLU A CA 1
ATOM 1332 C C . GLU A 1 163 ? -8.537 -7.301 -4.629 1.00 85.44 163 GLU A C 1
ATOM 1334 O O . GLU A 1 163 ? -9.261 -7.888 -3.834 1.00 85.44 163 GLU A O 1
ATOM 1339 N N . LEU A 1 164 ? -7.848 -6.211 -4.264 1.00 87.94 164 LEU A 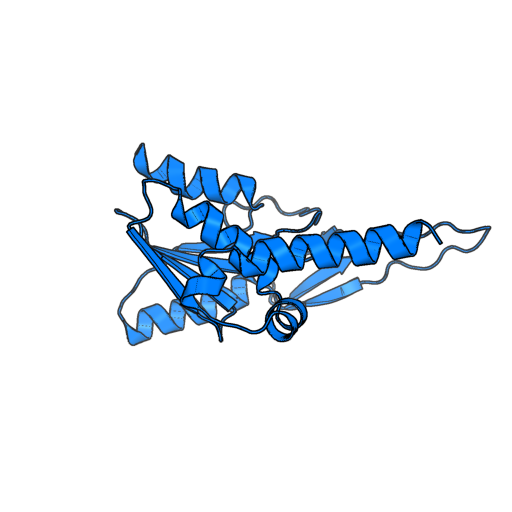N 1
ATOM 1340 C CA . LEU A 1 164 ? -7.913 -5.662 -2.908 1.00 87.94 164 LEU A CA 1
ATOM 1341 C C . LEU A 1 164 ? -9.344 -5.302 -2.495 1.00 87.94 164 LEU A C 1
ATOM 1343 O O . LEU A 1 164 ? -9.748 -5.585 -1.368 1.00 87.94 164 LEU A O 1
ATOM 1347 N N . VAL A 1 165 ? -10.088 -4.634 -3.379 1.00 85.44 165 VAL A N 1
ATOM 1348 C CA . VAL A 1 165 ? -11.462 -4.212 -3.076 1.00 85.44 165 VAL A CA 1
ATOM 1349 C C . VAL A 1 165 ? -12.339 -5.439 -2.858 1.00 85.44 165 VAL A C 1
ATOM 1351 O O . VAL A 1 165 ? -13.102 -5.467 -1.898 1.00 85.44 165 VAL A O 1
ATOM 1354 N N . GLU A 1 166 ? -12.178 -6.465 -3.693 1.00 85.38 166 GLU A N 1
ATOM 1355 C CA . GLU A 1 166 ? -12.907 -7.726 -3.561 1.00 85.38 166 GLU A CA 1
ATOM 1356 C C . GLU A 1 166 ? -12.572 -8.447 -2.253 1.00 85.38 166 GLU A C 1
ATOM 1358 O O . GLU A 1 166 ? -13.488 -8.866 -1.556 1.00 85.38 166 GLU A O 1
ATOM 1363 N N . ILE A 1 167 ? -11.294 -8.530 -1.871 1.00 85.88 167 ILE A N 1
ATOM 1364 C CA . ILE A 1 167 ? -10.861 -9.157 -0.610 1.00 85.88 167 ILE A CA 1
ATOM 1365 C C . ILE A 1 167 ? -11.491 -8.456 0.596 1.00 85.88 167 ILE A C 1
ATOM 1367 O O . ILE A 1 167 ? -12.008 -9.106 1.501 1.00 85.88 167 ILE A O 1
ATOM 1371 N N . VAL A 1 168 ? -11.473 -7.122 0.610 1.00 84.44 168 VAL A N 1
ATOM 1372 C CA . VAL A 1 168 ? -12.024 -6.350 1.733 1.00 84.44 168 VAL A CA 1
ATOM 1373 C C . VAL A 1 168 ? -13.558 -6.421 1.770 1.00 84.44 168 VAL A C 1
ATOM 1375 O O . VAL A 1 168 ? -14.134 -6.364 2.856 1.00 84.44 168 VAL A O 1
ATOM 1378 N N . ASP A 1 169 ? -14.222 -6.565 0.619 1.00 81.19 169 ASP A N 1
ATOM 1379 C CA . ASP A 1 169 ? -15.685 -6.664 0.518 1.00 81.19 169 ASP A CA 1
ATOM 1380 C C . ASP A 1 169 ? -16.220 -8.084 0.799 1.00 81.19 169 ASP A C 1
ATOM 1382 O O . ASP A 1 169 ? -17.254 -8.246 1.447 1.00 81.19 169 ASP A O 1
ATOM 1386 N N . GLN A 1 170 ? -15.512 -9.137 0.372 1.00 74.81 170 GLN A N 1
ATOM 1387 C CA . GLN A 1 170 ? -15.929 -10.538 0.551 1.00 74.81 170 GLN A CA 1
ATOM 1388 C C . GLN A 1 170 ? -15.941 -10.9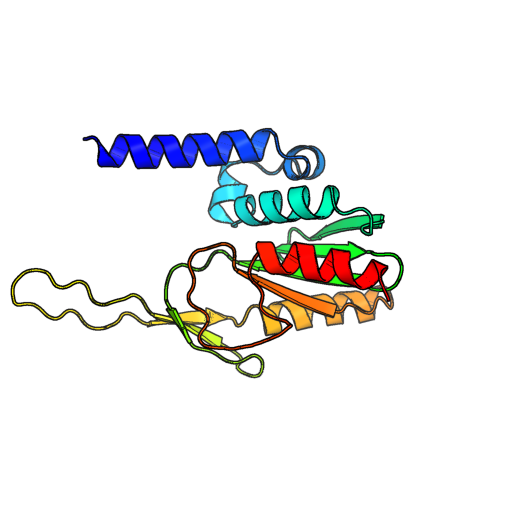84 2.017 1.00 74.81 170 GLN A C 1
ATOM 1390 O O . GLN A 1 170 ? -16.796 -11.776 2.404 1.00 74.81 170 GLN A O 1
ATOM 1395 N N . GLU A 1 171 ? -15.077 -10.415 2.854 1.00 65.50 171 GLU A N 1
ATOM 1396 C CA . GLU A 1 171 ? -15.007 -10.682 4.301 1.00 65.50 171 GLU A CA 1
ATOM 1397 C C . GLU A 1 171 ? -16.240 -10.193 5.084 1.00 65.50 171 GLU A C 1
ATOM 1399 O O . GLU A 1 171 ? -16.364 -10.440 6.282 1.00 65.50 171 GLU A O 1
ATOM 1404 N N . MET A 1 172 ? -17.177 -9.504 4.425 1.00 54.78 172 MET A N 1
ATOM 1405 C CA . MET A 1 172 ? -18.498 -9.208 4.983 1.00 54.78 172 MET A CA 1
ATOM 1406 C C . MET A 1 172 ? -19.542 -10.304 4.751 1.00 54.78 172 MET A C 1
ATOM 1408 O O . MET A 1 172 ? -20.605 -10.255 5.372 1.00 54.78 172 MET A O 1
ATOM 1412 N N . LYS A 1 173 ? -19.292 -11.232 3.822 1.00 53.38 173 LYS A N 1
ATOM 1413 C CA . LYS A 1 173 ? -20.236 -12.297 3.445 1.00 53.38 173 LYS A CA 1
ATOM 1414 C C . LYS A 1 173 ? -19.996 -13.608 4.204 1.00 53.38 173 LYS A C 1
ATOM 1416 O O . LYS A 1 173 ? -20.767 -14.545 4.009 1.00 53.38 173 LYS A O 1
ATOM 1421 N N . LEU A 1 174 ? -18.954 -13.652 5.036 1.00 47.53 174 LEU A N 1
ATOM 1422 C CA . LEU A 1 174 ? -18.598 -14.740 5.950 1.00 47.53 174 LEU A CA 1
ATOM 1423 C C . LEU A 1 174 ? -18.882 -14.312 7.396 1.00 47.53 174 LEU A C 1
ATOM 1425 O O . LEU A 1 174 ? -19.352 -15.176 8.166 1.00 47.53 174 LEU A O 1
#

Sequence (174 aa):
MLGLLTIFGYLGYKGYLYFTSRFYQVSKISIIDAFINGFIDMAFVYDKLKVVNGVKSIDIDLKGRSLLVKTKNVNYSIIVRDYSGKIEGKLDYENWYIVSKKRKKFNQVTYKKKVKIKNPYKENEKIIEGLKKKNGLVCVNLVVITSFGKLDMQSDRVVHLYELVEIVDQEMKL

Radius of gyration: 17.71 Å; chains: 1; bounding box: 42×35×56 Å